Protein AF-A0A950HKS5-F1 (afdb_monomer_lite)

pLDDT: mean 87.09, std 14.65, range [46.09, 97.5]

Foldseek 3Di:
DDPVLLVVLVVLLVVLLVDFDALVSLVVSLVSLQWDWDDDDDFTWTDHPVDNPQDIATRGHPDPDTDDNVSSVVSSVSSVVSSVVVVVVNVVVVVPPPPPDDDPDDD

Radius of gyration: 18.3 Å; chains: 1; bounding box: 60×29×49 Å

Structure (mmCIF, N/CA/C/O backbone):
data_AF-A0A950HKS5-F1
#
_entry.id   AF-A0A950HKS5-F1
#
loop_
_atom_site.group_PDB
_atom_site.id
_atom_site.type_symbol
_atom_site.label_atom_id
_atom_site.label_alt_id
_atom_site.label_comp_id
_atom_site.label_asym_id
_atom_site.label_entity_id
_atom_site.label_seq_id
_atom_site.pdbx_PDB_ins_code
_atom_site.Cartn_x
_atom_site.Cartn_y
_atom_site.Cartn_z
_atom_site.occupancy
_atom_site.B_iso_or_equiv
_atom_site.auth_seq_id
_atom_site.auth_comp_id
_atom_site.auth_asym_id
_atom_site.auth_atom_id
_atom_site.pdbx_PDB_model_num
ATOM 1 N N . MET A 1 1 ? -11.063 -5.575 8.155 1.00 89.25 1 MET A N 1
ATOM 2 C CA . MET A 1 1 ? -9.933 -4.707 8.581 1.00 89.25 1 MET A CA 1
ATOM 3 C C . MET A 1 1 ? -10.166 -4.239 10.020 1.00 89.25 1 MET A C 1
ATOM 5 O O . MET A 1 1 ? -11.278 -4.397 10.490 1.00 89.25 1 MET A O 1
ATOM 9 N N . ASN A 1 2 ? -9.172 -3.698 10.737 1.00 92.31 2 ASN A N 1
ATOM 10 C CA . ASN A 1 2 ? -9.405 -2.934 11.978 1.00 92.31 2 ASN A CA 1
ATOM 11 C C . ASN A 1 2 ? -8.494 -1.694 12.024 1.00 92.31 2 ASN A C 1
ATOM 13 O O . ASN A 1 2 ? -7.490 -1.661 11.307 1.00 92.31 2 ASN A O 1
ATOM 17 N N . ARG A 1 3 ? -8.808 -0.701 12.871 1.00 91.25 3 ARG A N 1
ATOM 18 C CA . ARG A 1 3 ? -8.102 0.597 12.908 1.00 91.25 3 ARG A CA 1
ATOM 19 C C . ARG A 1 3 ? -6.590 0.451 13.106 1.00 91.25 3 ARG A C 1
ATOM 21 O O . ARG A 1 3 ? -5.804 0.954 12.313 1.00 91.25 3 ARG A O 1
ATOM 28 N N . LYS A 1 4 ? -6.169 -0.379 14.069 1.00 93.81 4 LYS A N 1
ATOM 29 C CA . LYS A 1 4 ? -4.743 -0.652 14.340 1.00 93.81 4 LYS A CA 1
ATOM 30 C C . LYS A 1 4 ? -4.000 -1.218 13.123 1.00 93.81 4 LYS A C 1
ATOM 32 O O . LYS A 1 4 ? -2.843 -0.869 12.882 1.00 93.81 4 LYS A O 1
ATOM 37 N N . LYS A 1 5 ? -4.632 -2.124 12.364 1.00 94.50 5 LYS A N 1
ATOM 38 C CA . LYS A 1 5 ? -4.057 -2.676 11.127 1.00 94.50 5 LYS A CA 1
ATOM 39 C C . LYS A 1 5 ? -3.991 -1.614 10.031 1.00 94.50 5 LYS A C 1
ATOM 41 O O . LYS A 1 5 ? -2.971 -1.555 9.346 1.00 94.50 5 LYS A O 1
ATOM 46 N N . LEU A 1 6 ? -5.018 -0.776 9.906 1.00 95.56 6 LEU A N 1
ATOM 47 C CA . LEU A 1 6 ? -5.060 0.315 8.935 1.00 95.56 6 LEU A CA 1
ATOM 48 C C . LEU A 1 6 ? -3.959 1.354 9.199 1.00 95.56 6 LEU A C 1
ATOM 50 O O . LEU A 1 6 ? -3.198 1.683 8.293 1.00 95.56 6 LEU A O 1
ATOM 54 N N . ASP A 1 7 ? -3.759 1.755 10.455 1.00 95.50 7 ASP A N 1
ATOM 55 C CA . ASP A 1 7 ? -2.683 2.674 10.855 1.00 95.50 7 ASP A CA 1
ATOM 56 C C . ASP A 1 7 ? -1.284 2.104 10.595 1.00 95.50 7 ASP A C 1
ATOM 58 O O . ASP A 1 7 ? -0.318 2.828 10.331 1.00 95.50 7 ASP A O 1
ATOM 62 N N . ARG A 1 8 ? -1.131 0.780 10.691 1.00 96.38 8 ARG A N 1
ATOM 63 C CA . ARG A 1 8 ? 0.114 0.114 10.298 1.00 96.38 8 ARG A CA 1
ATOM 64 C C . ARG A 1 8 ? 0.298 0.152 8.783 1.00 96.38 8 ARG A C 1
ATOM 66 O O . ARG A 1 8 ? 1.386 0.486 8.331 1.00 96.38 8 ARG A O 1
ATOM 73 N N . LEU A 1 9 ? -0.747 -0.146 8.013 1.00 96.75 9 LEU A N 1
ATOM 74 C CA . LEU A 1 9 ? -0.701 -0.111 6.549 1.00 96.75 9 LEU A CA 1
ATOM 75 C C . LEU A 1 9 ? -0.379 1.284 6.012 1.00 96.75 9 LEU A C 1
ATOM 77 O O . LEU A 1 9 ? 0.478 1.406 5.144 1.00 96.75 9 LEU A O 1
ATOM 81 N N . LYS A 1 10 ? -0.958 2.332 6.601 1.00 96.75 10 LYS A N 1
ATOM 82 C CA . LYS A 1 10 ? -0.608 3.731 6.320 1.00 96.75 10 LYS A CA 1
ATOM 83 C C . LYS A 1 10 ? 0.884 4.006 6.450 1.00 96.75 10 LYS A C 1
ATOM 85 O O . LYS A 1 10 ? 1.504 4.576 5.556 1.00 96.75 10 LYS A O 1
ATOM 90 N N . ARG A 1 11 ? 1.475 3.584 7.570 1.00 97.25 11 ARG A N 1
ATOM 91 C CA . ARG A 1 11 ? 2.912 3.757 7.821 1.00 97.25 11 ARG A CA 1
ATOM 92 C C . ARG A 1 11 ? 3.758 2.962 6.832 1.00 97.25 11 ARG A C 1
ATOM 94 O O . ARG A 1 11 ? 4.753 3.490 6.339 1.00 97.25 11 ARG A O 1
ATOM 101 N N . ASP A 1 12 ? 3.348 1.735 6.521 1.00 97.50 12 ASP A N 1
ATOM 102 C CA . ASP A 1 12 ? 4.039 0.884 5.552 1.00 97.50 12 ASP A CA 1
ATOM 103 C C . ASP A 1 12 ? 4.018 1.520 4.144 1.00 97.50 12 ASP A C 1
ATOM 105 O O . ASP A 1 12 ? 5.059 1.597 3.490 1.00 97.50 12 ASP A O 1
ATOM 109 N N . ILE A 1 13 ? 2.876 2.066 3.707 1.00 96.75 13 ILE A N 1
ATOM 110 C CA . ILE A 1 13 ? 2.729 2.788 2.431 1.00 96.75 13 ILE A CA 1
ATOM 111 C C . ILE A 1 13 ? 3.595 4.054 2.414 1.00 96.75 13 ILE A C 1
ATOM 113 O O . ILE A 1 13 ? 4.380 4.258 1.484 1.00 96.75 13 ILE A O 1
ATOM 117 N N . ALA A 1 14 ? 3.547 4.869 3.471 1.00 96.50 14 ALA A N 1
ATOM 118 C CA . ALA A 1 14 ? 4.375 6.071 3.584 1.00 96.50 14 ALA A CA 1
ATOM 119 C C . ALA A 1 14 ? 5.882 5.748 3.534 1.00 96.50 14 ALA A C 1
ATOM 121 O O . ALA A 1 14 ? 6.675 6.484 2.937 1.00 96.50 14 ALA A O 1
ATOM 122 N N . HIS A 1 15 ? 6.296 4.626 4.126 1.00 96.62 15 HIS A N 1
ATOM 123 C CA . HIS A 1 15 ? 7.664 4.129 4.019 1.00 96.62 15 HIS A CA 1
ATOM 124 C C . HIS A 1 15 ? 8.004 3.671 2.588 1.00 96.62 15 HIS A C 1
ATOM 126 O O . HIS A 1 15 ? 9.060 4.035 2.057 1.00 96.62 15 HIS A O 1
ATOM 132 N N . ALA A 1 16 ? 7.103 2.935 1.934 1.00 95.88 16 ALA A N 1
ATOM 133 C CA . ALA A 1 16 ? 7.259 2.469 0.556 1.00 95.88 16 ALA A CA 1
ATOM 134 C C . ALA A 1 16 ? 7.403 3.627 -0.452 1.00 95.88 16 ALA A C 1
ATOM 136 O O . ALA A 1 16 ? 8.167 3.524 -1.417 1.00 95.88 16 ALA A O 1
ATOM 137 N N . ARG A 1 17 ? 6.765 4.784 -0.208 1.00 95.31 17 ARG A N 1
ATOM 138 C CA . ARG A 1 17 ? 6.950 5.983 -1.055 1.00 95.31 17 ARG A CA 1
ATOM 139 C C . ARG A 1 17 ? 8.408 6.433 -1.112 1.00 95.31 17 ARG A C 1
ATOM 141 O O . ARG A 1 17 ? 8.893 6.816 -2.180 1.00 95.31 17 ARG A O 1
ATOM 148 N N . ARG A 1 18 ? 9.117 6.344 0.015 1.00 95.25 18 ARG A N 1
ATOM 149 C CA . ARG A 1 18 ? 10.487 6.856 0.191 1.00 95.25 18 ARG A CA 1
ATOM 150 C C . ARG A 1 18 ? 11.585 5.849 -0.151 1.00 95.25 18 ARG A C 1
ATOM 152 O O . ARG A 1 18 ? 12.755 6.206 -0.108 1.00 95.25 18 ARG A O 1
ATOM 159 N N . SER A 1 19 ? 11.231 4.615 -0.496 1.00 94.12 19 SER A N 1
ATOM 160 C CA . SER A 1 19 ? 12.188 3.538 -0.769 1.00 94.12 19 SER A CA 1
ATOM 161 C C . SER A 1 19 ? 11.954 2.902 -2.141 1.00 94.12 19 SER A C 1
ATOM 163 O O . SER A 1 19 ? 10.896 3.075 -2.754 1.00 94.12 19 SER A O 1
ATOM 165 N N . ALA A 1 20 ? 12.965 2.206 -2.667 1.00 93.31 20 ALA A N 1
ATOM 166 C CA . ALA A 1 20 ? 12.771 1.302 -3.797 1.00 93.31 20 ALA A CA 1
ATOM 167 C C . ALA A 1 20 ? 11.839 0.163 -3.361 1.00 93.31 20 ALA A C 1
ATOM 169 O O . ALA A 1 20 ? 11.873 -0.247 -2.201 1.00 93.31 20 ALA A O 1
ATOM 170 N N . GLN A 1 21 ? 10.969 -0.289 -4.259 1.00 95.19 21 GLN A N 1
ATOM 171 C CA . GLN A 1 21 ? 9.969 -1.309 -3.960 1.00 95.19 21 GLN A CA 1
ATOM 172 C C . GLN A 1 21 ? 9.939 -2.327 -5.084 1.00 95.19 21 GLN A C 1
ATOM 174 O O . GLN A 1 21 ? 9.956 -1.959 -6.265 1.00 95.19 21 GLN A O 1
ATOM 179 N N . LYS A 1 22 ? 9.836 -3.600 -4.713 1.00 94.56 22 LYS A N 1
ATOM 180 C CA . LYS A 1 22 ? 9.588 -4.677 -5.664 1.00 94.56 22 LYS A CA 1
ATOM 181 C C . LYS A 1 22 ? 8.090 -4.885 -5.820 1.00 94.56 22 LYS A C 1
ATOM 183 O O . LYS A 1 22 ? 7.302 -4.570 -4.929 1.00 94.56 22 LYS A O 1
ATOM 188 N N . ALA A 1 23 ? 7.700 -5.495 -6.936 1.00 93.81 23 ALA A N 1
ATOM 189 C CA . ALA A 1 23 ? 6.312 -5.888 -7.167 1.00 93.81 23 ALA A CA 1
ATOM 190 C C . ALA A 1 23 ? 5.759 -6.733 -6.006 1.00 93.81 23 ALA A C 1
ATOM 192 O O . ALA A 1 23 ? 4.662 -6.474 -5.525 1.00 93.81 23 ALA A O 1
ATOM 193 N N . ALA A 1 24 ? 6.552 -7.683 -5.495 1.00 94.12 24 ALA A N 1
ATOM 194 C CA . ALA A 1 24 ? 6.151 -8.559 -4.396 1.00 94.12 24 ALA A CA 1
ATOM 195 C C . ALA A 1 24 ? 5.782 -7.801 -3.107 1.00 94.12 24 ALA A C 1
ATOM 197 O O . ALA A 1 24 ? 4.842 -8.207 -2.424 1.00 94.12 24 ALA A O 1
ATOM 198 N N . ASP A 1 25 ? 6.477 -6.705 -2.791 1.00 94.38 25 ASP A N 1
ATOM 199 C CA . ASP A 1 25 ? 6.205 -5.907 -1.590 1.00 94.38 25 ASP A CA 1
ATOM 200 C C . ASP A 1 25 ? 4.862 -5.175 -1.724 1.00 94.38 25 ASP A C 1
ATOM 202 O O . ASP A 1 25 ? 4.023 -5.219 -0.821 1.00 94.38 25 ASP A O 1
ATOM 206 N N . LEU A 1 26 ? 4.606 -4.582 -2.895 1.00 95.50 26 LEU A N 1
ATOM 207 C CA . LEU A 1 26 ? 3.341 -3.896 -3.176 1.00 95.50 26 LEU A CA 1
ATOM 208 C C . LEU A 1 26 ? 2.163 -4.877 -3.274 1.00 95.50 26 LEU A C 1
ATOM 210 O O . LEU A 1 26 ? 1.071 -4.575 -2.799 1.00 95.50 26 LEU A O 1
ATOM 214 N N . GLU A 1 27 ? 2.379 -6.085 -3.802 1.00 95.50 27 GLU A N 1
ATOM 215 C CA . GLU A 1 27 ? 1.373 -7.153 -3.776 1.00 95.50 27 GLU A CA 1
ATOM 216 C C . GLU A 1 27 ? 1.007 -7.572 -2.347 1.00 95.50 27 GLU A C 1
ATOM 218 O O . GLU A 1 27 ? -0.152 -7.882 -2.073 1.00 95.50 27 GLU A O 1
ATOM 223 N N . GLN A 1 28 ? 1.975 -7.611 -1.426 1.00 96.12 28 GLN A N 1
ATOM 224 C CA . GLN A 1 28 ? 1.686 -7.910 -0.023 1.00 96.12 28 GLN A CA 1
ATOM 225 C C . GLN A 1 28 ? 0.854 -6.803 0.627 1.00 96.12 28 GLN A C 1
ATOM 227 O O . GLN A 1 28 ? -0.066 -7.114 1.386 1.00 96.12 28 GLN A O 1
ATOM 232 N N . LEU A 1 29 ? 1.135 -5.532 0.320 1.00 96.94 29 LEU A N 1
ATOM 233 C CA . LEU A 1 29 ? 0.310 -4.410 0.780 1.00 96.94 29 LEU A CA 1
ATOM 234 C C . LEU A 1 29 ? -1.120 -4.518 0.240 1.00 96.94 29 LEU A C 1
ATOM 236 O O . LEU A 1 29 ? -2.059 -4.475 1.032 1.00 96.94 29 LEU A O 1
ATOM 240 N N . ALA A 1 30 ? -1.281 -4.773 -1.062 1.00 96.56 30 ALA A N 1
ATOM 241 C CA . ALA A 1 30 ? -2.586 -4.971 -1.694 1.00 96.56 30 ALA A CA 1
ATOM 242 C C . ALA A 1 30 ? -3.387 -6.101 -1.020 1.00 96.56 30 ALA A C 1
ATOM 244 O O . ALA A 1 30 ? -4.537 -5.905 -0.630 1.00 96.56 30 ALA A O 1
ATOM 245 N N . ARG A 1 31 ? -2.764 -7.266 -0.786 1.00 96.62 31 ARG A N 1
ATOM 246 C CA . ARG A 1 31 ? -3.401 -8.390 -0.071 1.00 96.62 31 ARG A CA 1
ATOM 247 C C . ARG A 1 31 ? -3.845 -8.009 1.333 1.00 96.62 31 ARG A C 1
ATOM 249 O O . ARG A 1 31 ? -4.937 -8.372 1.759 1.00 96.62 31 ARG A O 1
ATOM 256 N N . ARG A 1 32 ? -2.994 -7.295 2.075 1.00 96.38 32 ARG A N 1
ATOM 257 C CA . ARG A 1 32 ? -3.301 -6.869 3.448 1.00 96.38 32 ARG A CA 1
ATOM 258 C C . ARG A 1 32 ? -4.428 -5.835 3.497 1.00 96.38 32 ARG A C 1
ATOM 260 O O . ARG A 1 32 ? -5.126 -5.793 4.505 1.00 96.38 32 ARG A O 1
ATOM 267 N N . LEU A 1 33 ? -4.610 -5.055 2.431 1.00 96.12 33 LEU A N 1
ATOM 268 C CA . LEU A 1 33 ? -5.745 -4.149 2.230 1.00 96.12 33 LEU A CA 1
ATOM 269 C C . LEU A 1 33 ? -7.034 -4.868 1.804 1.00 96.12 33 LEU A C 1
ATOM 271 O O . LEU A 1 33 ? -8.07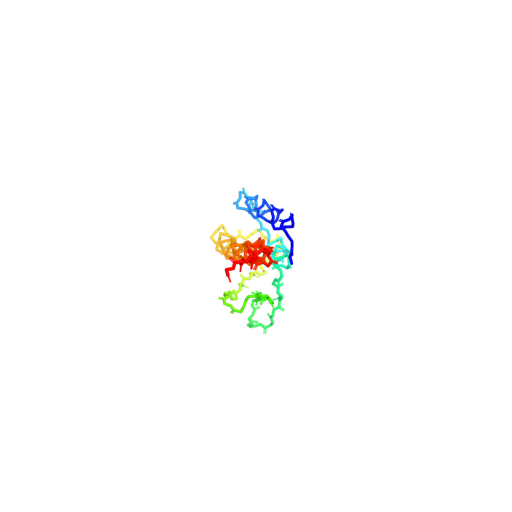9 -4.236 1.730 1.00 96.12 33 LEU A O 1
ATOM 275 N N . GLY A 1 34 ? -6.992 -6.187 1.597 1.00 95.25 34 GLY A N 1
ATOM 276 C CA . GLY A 1 34 ? -8.159 -6.979 1.208 1.00 95.25 34 GLY A CA 1
ATOM 277 C C . GLY A 1 34 ? -8.336 -7.120 -0.302 1.00 95.25 34 GLY A C 1
ATOM 278 O O . GLY A 1 34 ? -9.349 -7.659 -0.742 1.00 95.25 34 GLY A O 1
ATOM 279 N N . ARG A 1 35 ? -7.356 -6.695 -1.112 1.00 96.44 35 ARG A N 1
ATOM 280 C CA . ARG A 1 35 ? -7.385 -6.969 -2.550 1.00 96.44 35 ARG A CA 1
ATOM 281 C C . ARG A 1 35 ? -7.048 -8.428 -2.841 1.00 96.44 35 ARG A C 1
ATOM 283 O O . ARG A 1 35 ? -6.139 -9.010 -2.240 1.00 96.44 35 ARG A O 1
ATOM 290 N N . ARG A 1 36 ? -7.724 -9.005 -3.833 1.00 95.19 36 ARG A N 1
ATOM 291 C CA . ARG A 1 36 ? -7.471 -10.355 -4.346 1.00 95.19 36 ARG A CA 1
ATOM 292 C C . ARG A 1 36 ? -6.940 -10.307 -5.771 1.00 95.19 36 ARG A C 1
ATOM 294 O O . ARG A 1 36 ? -7.360 -9.485 -6.581 1.00 95.19 36 ARG A O 1
ATOM 301 N N . MET A 1 37 ? -6.006 -11.205 -6.071 1.00 93.88 37 MET A N 1
ATOM 302 C CA . MET A 1 37 ? -5.486 -11.344 -7.426 1.00 93.88 37 MET A CA 1
ATOM 303 C C . MET A 1 37 ? -6.554 -11.969 -8.321 1.00 93.88 37 MET A C 1
ATOM 305 O O . MET A 1 37 ? -7.106 -13.019 -7.991 1.00 93.88 37 MET A O 1
ATOM 309 N N . VAL A 1 38 ? -6.773 -11.366 -9.484 1.00 91.69 38 VAL A N 1
ATOM 310 C CA . VAL A 1 38 ? -7.657 -11.880 -10.526 1.00 91.69 38 VAL A CA 1
ATOM 311 C C . VAL A 1 38 ? -6.925 -12.053 -11.842 1.00 91.69 38 VAL A C 1
ATOM 313 O O . VAL A 1 38 ? -6.028 -11.292 -12.211 1.00 91.69 38 VAL A O 1
ATOM 316 N N . LYS A 1 39 ? -7.319 -13.093 -12.577 1.00 81.00 39 LYS A N 1
ATOM 317 C CA . LYS A 1 39 ? -6.736 -13.420 -13.875 1.00 81.00 39 LYS A CA 1
ATOM 318 C C . LYS A 1 39 ? -7.427 -12.602 -14.966 1.00 81.00 39 LYS A C 1
ATOM 320 O O . LYS A 1 39 ? -8.298 -13.104 -15.670 1.00 81.00 39 LYS A O 1
ATOM 325 N N . ARG A 1 40 ? -7.037 -11.333 -15.094 1.00 78.38 40 ARG A N 1
ATOM 326 C CA . ARG A 1 40 ? -7.552 -10.410 -16.113 1.00 78.38 40 ARG A CA 1
ATOM 327 C C . ARG A 1 40 ? -6.400 -9.862 -16.957 1.00 78.38 40 ARG A C 1
ATOM 329 O O . ARG A 1 40 ? -5.784 -8.867 -16.607 1.00 78.38 40 ARG A O 1
ATOM 336 N N . GLY A 1 41 ? -6.118 -10.513 -18.083 1.00 77.00 41 GLY A N 1
ATOM 337 C CA . GLY A 1 41 ? -5.054 -10.104 -19.006 1.00 77.00 41 GLY A CA 1
ATOM 338 C C . GLY A 1 41 ? -3.696 -10.757 -18.728 1.00 77.00 41 GLY A C 1
ATOM 339 O O . GLY A 1 41 ? -3.619 -11.835 -18.139 1.00 77.00 41 GLY A O 1
ATOM 340 N N . LYS A 1 42 ? -2.630 -10.128 -19.241 1.00 80.00 42 LYS A N 1
ATOM 341 C CA . LYS A 1 42 ? -1.254 -10.654 -19.200 1.00 80.00 42 LYS A CA 1
ATOM 342 C C . LYS A 1 42 ? -0.532 -10.345 -17.885 1.00 80.00 42 LYS A C 1
ATOM 344 O O . LYS A 1 42 ? 0.282 -11.149 -17.444 1.00 80.00 42 LYS A O 1
ATOM 349 N N . GLU A 1 43 ? -0.844 -9.206 -17.273 1.00 81.69 43 GLU A N 1
ATOM 350 C CA . GLU A 1 43 ? -0.268 -8.781 -15.995 1.00 81.69 43 GLU A CA 1
ATOM 351 C C . GLU A 1 43 ? -1.177 -9.177 -14.821 1.00 81.69 43 GLU A C 1
ATOM 353 O O . GLU A 1 43 ? -2.395 -9.283 -14.997 1.00 81.69 43 GLU A O 1
ATOM 358 N N . PRO A 1 44 ? -0.622 -9.391 -13.614 1.00 89.06 44 PRO A N 1
ATOM 359 C CA . PRO A 1 44 ? -1.427 -9.605 -12.421 1.00 89.06 44 PRO A CA 1
ATOM 360 C C . PRO A 1 44 ? -2.277 -8.378 -12.084 1.00 89.06 44 PRO A C 1
ATOM 362 O O . PRO A 1 44 ? -1.764 -7.273 -11.890 1.00 89.06 44 PRO A O 1
ATOM 365 N N . MET A 1 45 ? -3.580 -8.607 -11.963 1.00 94.19 45 MET A N 1
ATOM 366 C CA . MET A 1 45 ? -4.567 -7.595 -11.605 1.00 94.19 45 MET A CA 1
ATOM 367 C C . MET A 1 45 ? -5.112 -7.877 -10.206 1.00 94.19 45 MET A C 1
ATOM 369 O O . MET A 1 45 ? -5.238 -9.036 -9.812 1.00 94.19 45 MET A O 1
ATOM 373 N N . TRP A 1 46 ? -5.432 -6.823 -9.464 1.00 95.50 46 TRP A N 1
ATOM 374 C CA . TRP A 1 46 ? -5.843 -6.879 -8.065 1.00 95.50 46 TRP A CA 1
ATOM 375 C C . TRP A 1 46 ? -7.127 -6.084 -7.863 1.00 95.50 46 TRP A C 1
ATOM 377 O O . TRP A 1 46 ? -7.127 -4.858 -7.966 1.00 95.50 46 TRP A O 1
ATOM 387 N N . GLU A 1 47 ? -8.217 -6.768 -7.552 1.00 95.12 47 GLU A N 1
ATOM 388 C CA . GLU A 1 47 ? -9.501 -6.131 -7.247 1.00 95.12 47 GLU A CA 1
ATOM 389 C C . GLU A 1 47 ? -9.729 -6.093 -5.740 1.00 95.12 47 GLU A C 1
ATOM 391 O O . GLU A 1 47 ? -9.306 -7.008 -5.027 1.00 95.12 47 GLU A O 1
ATOM 396 N N . SER A 1 48 ? -10.367 -5.031 -5.253 1.00 94.94 48 SER A N 1
ATOM 397 C CA . SER A 1 48 ? -10.829 -4.990 -3.869 1.00 94.94 48 SER A CA 1
ATOM 398 C C . SER A 1 48 ? -11.970 -5.990 -3.705 1.00 94.94 48 SER A C 1
ATOM 400 O O . SER A 1 48 ? -12.882 -6.024 -4.521 1.00 94.94 48 SER A O 1
ATOM 402 N N . ALA A 1 49 ? -11.902 -6.836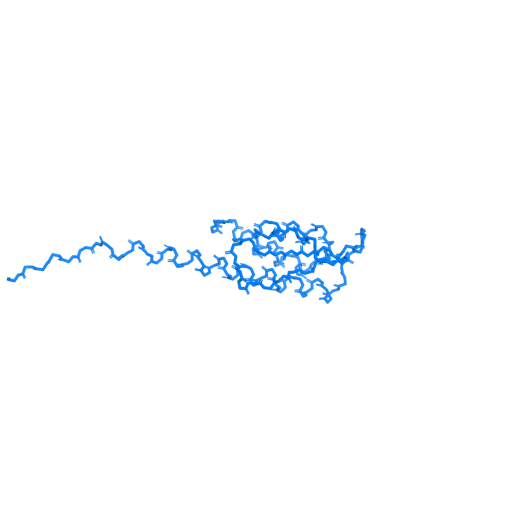 -2.676 1.00 92.31 49 ALA A N 1
ATOM 403 C CA . ALA A 1 49 ? -13.008 -7.735 -2.346 1.00 92.31 49 ALA A CA 1
ATOM 404 C C . ALA A 1 49 ? -14.102 -7.042 -1.515 1.00 92.31 49 ALA A C 1
ATOM 406 O O . ALA A 1 49 ? -15.172 -7.608 -1.330 1.00 92.31 49 ALA A O 1
ATOM 407 N N . GLU A 1 50 ? -13.800 -5.861 -0.974 1.00 92.12 50 GLU A N 1
ATOM 408 C CA . GLU A 1 50 ? -14.602 -5.183 0.048 1.00 92.12 50 GLU A CA 1
ATOM 409 C C . GLU A 1 50 ? -15.221 -3.870 -0.448 1.00 92.12 50 GLU A C 1
ATOM 411 O O . GLU A 1 50 ? -16.110 -3.349 0.217 1.00 92.12 50 GLU A O 1
ATOM 416 N N . PHE A 1 51 ? -14.734 -3.342 -1.576 1.00 93.44 51 PHE A N 1
ATOM 417 C CA . PHE A 1 51 ? -15.135 -2.060 -2.162 1.00 93.44 51 PHE A CA 1
ATOM 418 C C . PHE A 1 51 ? -15.242 -2.219 -3.681 1.00 93.44 51 PHE A C 1
ATOM 420 O O . PHE A 1 51 ? -14.219 -2.290 -4.368 1.00 93.44 51 PHE A O 1
ATOM 427 N N . ASP A 1 52 ? -16.464 -2.305 -4.197 1.00 90.00 52 ASP A N 1
ATOM 428 C CA . ASP A 1 52 ? -16.736 -2.507 -5.626 1.00 90.00 52 ASP A CA 1
ATOM 429 C C . ASP A 1 52 ? -16.479 -1.235 -6.457 1.00 90.00 52 ASP A C 1
ATOM 431 O O . ASP A 1 52 ? -16.277 -1.297 -7.671 1.00 90.00 52 ASP A O 1
ATOM 435 N N . GLU A 1 53 ? -16.461 -0.073 -5.805 1.00 90.50 53 GLU A N 1
ATOM 436 C CA . GLU A 1 53 ? -16.191 1.239 -6.390 1.00 90.50 53 GLU A CA 1
ATOM 437 C C . GLU A 1 53 ? -14.702 1.485 -6.678 1.00 90.50 53 GLU A C 1
ATOM 439 O O . GLU A 1 53 ? -14.359 2.361 -7.477 1.00 90.50 53 GLU A O 1
ATOM 444 N N . LEU A 1 54 ? -13.801 0.715 -6.056 1.00 92.94 54 LEU A N 1
ATOM 445 C CA . LEU A 1 54 ? -12.365 0.882 -6.251 1.00 92.94 54 LEU A CA 1
ATOM 446 C C . LEU A 1 54 ? -11.904 0.245 -7.562 1.00 92.94 54 LEU A C 1
ATOM 448 O O . LEU A 1 54 ? -12.161 -0.922 -7.862 1.00 92.94 54 LEU A O 1
ATOM 452 N N . TYR A 1 55 ? -11.114 1.001 -8.324 1.00 91.75 55 TYR A N 1
ATOM 453 C CA . TYR A 1 55 ? -10.543 0.509 -9.571 1.00 91.75 55 TYR A CA 1
ATOM 454 C C . TYR A 1 55 ? -9.624 -0.697 -9.356 1.00 91.75 55 TYR A C 1
ATOM 456 O O . TYR A 1 55 ? -8.913 -0.831 -8.352 1.00 91.75 55 TYR A O 1
ATOM 464 N N . VAL A 1 56 ? -9.584 -1.561 -10.371 1.00 92.88 56 VAL A N 1
ATOM 465 C CA . VAL A 1 56 ? -8.646 -2.682 -10.417 1.00 92.88 56 VAL A CA 1
ATOM 466 C C . VAL A 1 56 ? -7.213 -2.152 -10.489 1.00 92.88 56 VAL A C 1
ATOM 468 O O . VAL A 1 56 ? -6.886 -1.318 -11.332 1.00 92.88 56 VAL A O 1
ATOM 471 N N . LEU A 1 57 ? -6.353 -2.679 -9.623 1.00 93.62 57 LEU A N 1
ATOM 472 C CA . LEU A 1 57 ? -4.952 -2.302 -9.497 1.00 93.62 57 LEU A CA 1
ATOM 473 C C . LEU A 1 57 ? -4.070 -3.268 -10.296 1.00 93.62 57 LEU A C 1
ATOM 475 O O . LEU A 1 57 ? -4.075 -4.476 -10.057 1.00 93.62 57 LEU A O 1
ATOM 479 N N . ALA A 1 58 ? -3.282 -2.738 -11.226 1.00 93.88 58 ALA A N 1
ATOM 480 C CA . ALA A 1 58 ? -2.282 -3.509 -11.957 1.00 93.88 58 ALA A CA 1
ATOM 481 C C . ALA A 1 58 ? -0.933 -3.446 -11.228 1.00 93.88 58 ALA A C 1
ATOM 483 O O . ALA A 1 58 ? -0.390 -2.359 -11.029 1.00 93.88 58 ALA A O 1
ATOM 484 N N . ILE A 1 59 ? -0.360 -4.600 -10.868 1.00 92.56 59 ILE A N 1
ATOM 485 C CA . ILE A 1 59 ? 0.991 -4.666 -10.286 1.00 92.56 59 ILE A CA 1
ATOM 486 C C . ILE A 1 59 ? 1.868 -5.509 -11.215 1.00 92.56 59 ILE A C 1
ATOM 488 O O . ILE A 1 59 ? 1.795 -6.741 -11.172 1.00 92.56 59 ILE A O 1
ATOM 492 N N . PRO A 1 60 ? 2.687 -4.873 -12.074 1.00 91.12 60 PRO A N 1
ATOM 493 C CA . PRO A 1 60 ? 3.444 -5.595 -13.078 1.00 91.12 60 PRO A CA 1
ATOM 494 C C . PRO A 1 60 ? 4.592 -6.382 -12.447 1.00 91.12 60 PRO A C 1
ATOM 496 O O . PRO A 1 60 ? 5.349 -5.872 -11.615 1.00 91.12 60 PRO A O 1
ATOM 499 N N . ARG A 1 61 ? 4.765 -7.632 -12.883 1.00 87.12 61 ARG A N 1
ATOM 500 C CA . ARG A 1 61 ? 5.842 -8.511 -12.396 1.00 87.12 61 ARG A CA 1
ATOM 501 C C . ARG A 1 61 ? 7.057 -8.433 -13.309 1.00 87.12 61 ARG A C 1
ATOM 503 O O . ARG A 1 61 ? 7.341 -9.346 -14.081 1.00 87.12 61 ARG A O 1
ATOM 510 N N . HIS A 1 62 ? 7.840 -7.369 -13.175 1.00 74.31 62 HIS A N 1
ATOM 511 C CA . HIS A 1 62 ? 9.123 -7.235 -13.875 1.00 74.31 62 HIS A CA 1
ATOM 512 C C . HIS A 1 62 ? 10.269 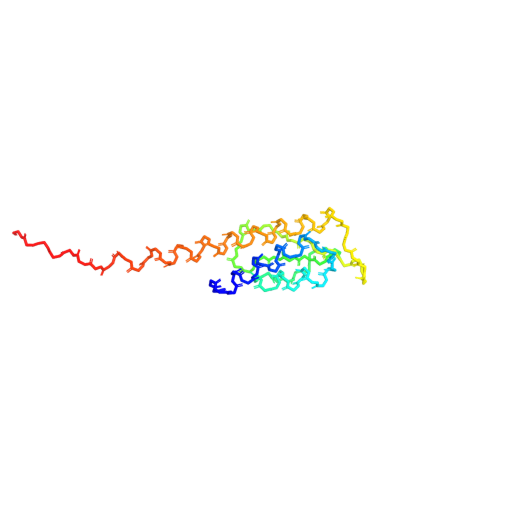-7.980 -13.152 1.00 74.31 62 HIS A C 1
ATOM 514 O O . HIS A 1 62 ? 11.319 -7.413 -12.850 1.00 74.31 62 HIS A O 1
ATOM 520 N N . GLY A 1 63 ? 10.075 -9.271 -12.862 1.00 72.81 63 GLY A N 1
ATOM 521 C CA . GLY A 1 63 ? 11.082 -10.119 -12.211 1.00 72.81 63 GLY A CA 1
ATOM 522 C C . GLY A 1 63 ? 11.510 -9.623 -10.820 1.00 72.81 63 GLY A C 1
ATOM 523 O O . GLY A 1 63 ? 10.702 -9.094 -10.065 1.00 72.81 63 GLY A O 1
ATOM 524 N N . ASN A 1 64 ? 12.789 -9.807 -10.466 1.00 78.00 64 ASN A N 1
ATOM 525 C CA . ASN A 1 64 ? 13.350 -9.426 -9.155 1.00 78.00 64 ASN A CA 1
ATOM 526 C C . ASN A 1 64 ? 13.898 -7.981 -9.116 1.00 78.00 64 ASN A C 1
ATOM 528 O O . ASN A 1 64 ? 14.728 -7.659 -8.264 1.00 78.00 64 ASN A O 1
ATOM 532 N N . ARG A 1 65 ? 13.499 -7.137 -10.076 1.00 87.00 65 ARG A N 1
ATOM 533 C CA . ARG A 1 65 ? 13.933 -5.738 -10.175 1.00 87.00 65 ARG A CA 1
ATOM 534 C C . ARG A 1 65 ? 12.985 -4.820 -9.413 1.00 87.00 65 ARG A C 1
ATOM 536 O O . ARG A 1 65 ? 11.808 -5.132 -9.234 1.00 87.00 65 ARG A O 1
ATOM 543 N N . ASP A 1 66 ? 13.515 -3.675 -9.012 1.00 92.38 66 ASP A N 1
ATOM 544 C CA . ASP A 1 66 ? 12.708 -2.603 -8.447 1.00 92.38 66 ASP A CA 1
ATOM 545 C C . ASP A 1 66 ? 11.789 -2.003 -9.515 1.00 92.38 66 ASP A C 1
ATOM 547 O O . ASP A 1 66 ? 12.126 -1.939 -10.703 1.00 92.38 66 ASP A O 1
ATOM 551 N N . LEU A 1 67 ? 10.611 -1.559 -9.084 1.00 92.25 67 LEU A N 1
ATOM 552 C CA . LEU A 1 67 ? 9.659 -0.884 -9.953 1.00 92.25 67 LEU A CA 1
ATOM 553 C C . LEU A 1 67 ? 10.166 0.506 -10.339 1.00 92.25 67 LEU A C 1
ATOM 555 O O . LEU A 1 67 ? 10.762 1.223 -9.530 1.00 92.25 67 LEU A O 1
ATOM 559 N N . ALA A 1 68 ? 9.858 0.918 -11.570 1.00 93.12 68 ALA A N 1
ATOM 560 C CA . ALA A 1 68 ? 10.135 2.275 -12.014 1.00 93.12 68 ALA A CA 1
ATOM 561 C C . ALA A 1 68 ? 9.444 3.288 -11.076 1.00 93.12 68 ALA A C 1
ATOM 563 O O . ALA A 1 68 ? 8.306 3.044 -10.658 1.00 93.12 68 ALA A O 1
ATOM 564 N N . PRO A 1 69 ? 10.072 4.439 -10.766 1.00 94.00 69 PRO A N 1
ATOM 565 C CA . PRO A 1 69 ? 9.523 5.399 -9.808 1.00 94.00 69 PRO A CA 1
ATOM 566 C C . PRO A 1 69 ? 8.085 5.837 -10.115 1.00 94.00 69 PRO A C 1
ATOM 568 O O . PRO A 1 69 ? 7.276 5.943 -9.196 1.00 94.00 69 PRO A O 1
ATOM 571 N N . GLY A 1 70 ? 7.749 6.030 -11.398 1.00 95.00 70 GLY A N 1
ATOM 572 C CA . GLY A 1 70 ? 6.395 6.382 -11.839 1.00 95.00 70 GLY A CA 1
ATOM 573 C C . GLY A 1 70 ? 5.376 5.267 -11.593 1.00 95.00 70 GLY A C 1
ATOM 574 O O . GLY A 1 70 ? 4.328 5.515 -11.004 1.00 95.00 70 GLY A O 1
ATOM 575 N N . THR A 1 71 ? 5.711 4.026 -11.959 1.00 94.31 71 THR A N 1
ATOM 576 C CA . THR A 1 71 ? 4.866 2.846 -11.709 1.00 94.31 71 THR A CA 1
ATOM 577 C C . THR A 1 71 ? 4.646 2.631 -10.217 1.00 94.31 71 THR A C 1
ATOM 579 O O . THR A 1 71 ? 3.514 2.462 -9.778 1.00 94.31 71 THR A O 1
ATOM 582 N N . LYS A 1 72 ? 5.721 2.708 -9.422 1.00 95.06 72 LYS A N 1
ATOM 583 C CA . LYS A 1 72 ? 5.653 2.620 -7.962 1.00 95.06 72 LYS A CA 1
ATOM 584 C C . LYS A 1 72 ? 4.713 3.681 -7.391 1.00 95.06 72 LYS A C 1
ATOM 586 O O . LYS A 1 72 ? 3.869 3.356 -6.567 1.00 95.06 72 LYS A O 1
ATOM 591 N N . LYS A 1 73 ? 4.863 4.939 -7.825 1.00 96.81 73 LYS A N 1
ATOM 592 C CA . LYS A 1 73 ? 4.024 6.050 -7.367 1.00 96.81 73 LYS A CA 1
ATOM 593 C C . LYS A 1 73 ? 2.549 5.785 -7.674 1.00 96.81 73 LYS A C 1
ATOM 595 O O . LYS A 1 73 ? 1.752 5.827 -6.753 1.00 96.81 73 LYS A O 1
ATOM 600 N N . SER A 1 74 ? 2.225 5.431 -8.917 1.00 96.31 74 SER A N 1
ATOM 601 C CA . SER A 1 74 ? 0.842 5.170 -9.334 1.00 96.31 74 SER A CA 1
ATOM 602 C C . SER A 1 74 ? 0.188 4.031 -8.550 1.00 96.31 74 SER A C 1
ATOM 604 O O . SER A 1 74 ? -0.986 4.125 -8.214 1.00 96.31 74 SER A O 1
ATOM 606 N N . ILE A 1 75 ? 0.935 2.961 -8.255 1.00 96.25 75 ILE A N 1
ATOM 607 C CA . ILE A 1 75 ? 0.430 1.841 -7.448 1.00 96.25 75 ILE A CA 1
ATOM 608 C C . ILE A 1 75 ? 0.180 2.291 -6.007 1.00 96.25 75 ILE A C 1
ATOM 610 O O . ILE A 1 75 ? -0.850 1.958 -5.434 1.00 96.25 75 ILE A O 1
ATOM 614 N N . LEU A 1 76 ? 1.118 3.036 -5.416 1.00 97.12 76 LEU A N 1
ATOM 615 C CA . LEU A 1 76 ? 0.976 3.522 -4.044 1.00 97.12 76 LEU A CA 1
ATOM 616 C C . LEU A 1 76 ? -0.173 4.524 -3.905 1.00 97.12 76 LEU A C 1
ATOM 618 O O . LEU A 1 76 ? -0.881 4.432 -2.915 1.00 97.12 76 LEU A O 1
ATOM 622 N N . ASP A 1 77 ? -0.384 5.406 -4.886 1.00 97.31 77 ASP A N 1
ATOM 623 C CA . ASP A 1 77 ? -1.520 6.339 -4.898 1.00 97.31 77 ASP A CA 1
ATOM 624 C C . ASP A 1 77 ? -2.852 5.556 -4.842 1.00 97.31 77 ASP A C 1
ATOM 626 O O . ASP A 1 77 ? -3.687 5.821 -3.987 1.00 97.31 77 ASP A O 1
ATOM 630 N N . GLN A 1 78 ? -3.007 4.492 -5.642 1.00 96.38 78 GLN A N 1
ATOM 631 C CA . GLN A 1 78 ? -4.208 3.645 -5.576 1.00 96.38 78 GLN A CA 1
ATOM 632 C C . GLN A 1 78 ? -4.349 2.889 -4.246 1.00 96.38 78 GLN A C 1
ATOM 634 O O . GLN A 1 78 ? -5.456 2.754 -3.741 1.00 96.38 78 GLN A O 1
ATOM 639 N N . LEU A 1 79 ? -3.249 2.405 -3.658 1.00 96.75 79 LEU A N 1
ATOM 640 C CA . LEU A 1 79 ? -3.292 1.760 -2.338 1.00 96.75 79 LEU A CA 1
ATOM 641 C C . LEU A 1 79 ? -3.618 2.751 -1.206 1.00 96.75 79 LEU A C 1
ATOM 643 O O . LEU A 1 79 ? -4.090 2.333 -0.150 1.00 96.75 79 LEU A O 1
ATOM 647 N N . GLU A 1 80 ? -3.346 4.043 -1.390 1.00 96.81 80 GLU A N 1
ATOM 648 C CA . GLU A 1 80 ? -3.804 5.095 -0.479 1.00 96.81 80 GLU A CA 1
ATOM 649 C C . GLU A 1 80 ? -5.313 5.315 -0.609 1.00 96.81 80 GLU A C 1
ATOM 651 O O . GLU A 1 80 ? -5.972 5.461 0.419 1.00 96.81 80 GLU A O 1
ATOM 656 N N . ASP A 1 81 ? -5.876 5.226 -1.816 1.00 95.88 81 ASP A N 1
ATOM 657 C CA . ASP A 1 81 ? -7.331 5.253 -2.011 1.00 95.88 81 ASP A CA 1
ATOM 658 C C . ASP A 1 81 ? -8.017 4.084 -1.279 1.00 95.88 81 ASP A C 1
ATOM 660 O O . ASP A 1 81 ? -9.029 4.285 -0.608 1.00 95.88 81 ASP A O 1
ATOM 664 N N . ASP A 1 82 ? -7.434 2.873 -1.307 1.00 95.94 82 ASP A N 1
ATOM 665 C CA . ASP A 1 82 ? -7.924 1.746 -0.493 1.00 95.94 82 ASP A CA 1
ATOM 666 C C . ASP A 1 82 ? -7.930 2.079 1.003 1.00 95.94 82 ASP A C 1
ATOM 668 O O . ASP A 1 82 ? -8.852 1.712 1.732 1.00 95.94 82 ASP A O 1
ATOM 672 N N . VAL A 1 83 ? -6.875 2.740 1.487 1.00 96.06 83 VAL A N 1
ATOM 673 C CA . VAL A 1 83 ? -6.788 3.148 2.890 1.00 96.06 83 VAL A CA 1
ATOM 674 C C . VAL A 1 83 ? -7.887 4.145 3.223 1.00 96.06 83 VAL A C 1
ATOM 676 O O . VAL A 1 83 ? -8.518 3.980 4.262 1.00 96.06 83 VAL A O 1
ATOM 679 N N . LEU A 1 84 ? -8.120 5.145 2.371 1.00 95.12 84 LEU A N 1
ATOM 680 C CA . LEU A 1 84 ? -9.162 6.149 2.577 1.00 95.12 84 LEU A CA 1
ATOM 681 C C . LEU A 1 84 ? -10.553 5.506 2.636 1.00 95.12 84 LEU A C 1
ATOM 683 O O . LEU A 1 84 ? -11.297 5.781 3.573 1.00 95.12 84 LEU A O 1
ATOM 687 N N . ALA A 1 85 ? -10.861 4.574 1.729 1.00 95.06 85 ALA A N 1
ATOM 688 C CA . ALA A 1 85 ? -12.119 3.821 1.757 1.00 95.06 85 ALA A CA 1
ATOM 689 C C . ALA A 1 85 ? -12.286 3.023 3.065 1.00 95.06 85 ALA A C 1
ATOM 691 O O . ALA A 1 85 ? -13.352 2.995 3.682 1.00 95.06 85 ALA A O 1
ATOM 692 N N . TRP A 1 86 ? -11.202 2.410 3.552 1.00 95.19 86 TRP A N 1
ATOM 693 C CA . TRP A 1 86 ? -11.199 1.753 4.858 1.00 95.19 86 TRP A CA 1
ATOM 694 C C . TRP A 1 86 ? -11.370 2.718 6.030 1.00 95.19 86 TRP A C 1
ATOM 696 O O . TRP A 1 86 ? -11.943 2.327 7.045 1.00 95.19 86 TRP A O 1
ATOM 706 N N . GLU A 1 87 ? -10.840 3.936 5.938 1.00 94.19 87 GLU A N 1
ATOM 707 C CA . GLU A 1 87 ? -11.017 4.942 6.980 1.00 94.19 87 GLU A CA 1
ATOM 708 C C . GLU A 1 87 ? -12.449 5.420 7.078 1.00 94.19 87 GLU A C 1
ATO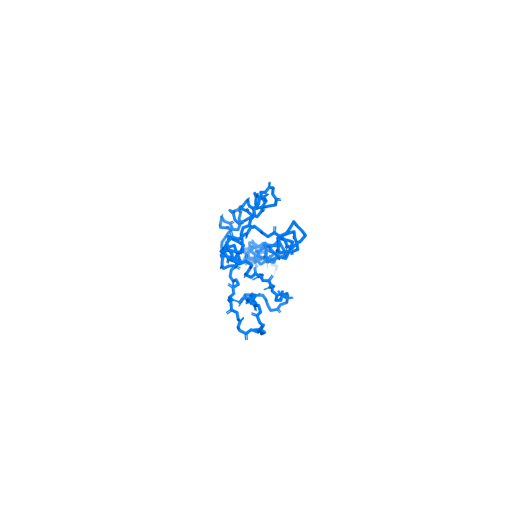M 710 O O . GLU A 1 87 ? -12.949 5.497 8.195 1.00 94.19 87 GLU A O 1
ATOM 715 N N . GLU A 1 88 ? -13.077 5.705 5.940 1.00 92.94 88 GLU A N 1
ATOM 716 C CA . GLU A 1 88 ? -14.479 6.105 5.859 1.00 92.94 88 GLU A CA 1
ATOM 717 C C . GLU A 1 88 ? -15.369 5.007 6.443 1.00 92.94 88 GLU A C 1
ATOM 719 O O . GLU A 1 88 ? -16.069 5.234 7.427 1.00 92.94 88 GLU A O 1
ATOM 724 N N . ARG A 1 89 ? -15.210 3.764 5.968 1.00 92.00 89 ARG A N 1
ATOM 725 C CA . ARG A 1 89 ? -15.999 2.625 6.458 1.00 92.00 89 ARG A CA 1
ATOM 726 C C . ARG A 1 89 ? -15.847 2.371 7.958 1.00 92.00 89 ARG A C 1
ATOM 728 O O . ARG A 1 89 ? -16.799 1.951 8.600 1.00 92.00 89 ARG A O 1
ATOM 735 N N . LEU A 1 90 ? -14.645 2.550 8.513 1.00 90.44 90 LEU A N 1
ATOM 736 C CA . LEU A 1 90 ? -14.413 2.362 9.950 1.00 90.44 90 LEU A CA 1
ATOM 737 C C . LEU A 1 90 ? -14.854 3.575 10.781 1.00 90.44 90 LEU A C 1
ATOM 739 O O . LEU A 1 90 ? -15.245 3.386 11.925 1.00 90.44 90 LEU A O 1
ATOM 743 N N . GLY A 1 91 ? -14.780 4.790 10.231 1.00 85.50 91 GLY A N 1
ATOM 744 C CA . GLY A 1 91 ? -15.240 6.011 10.894 1.00 85.50 91 GLY A CA 1
ATOM 745 C C . GLY A 1 91 ? -16.765 6.093 10.983 1.00 85.50 91 GLY A C 1
ATOM 746 O O . GLY A 1 91 ? -17.291 6.517 12.008 1.00 85.50 91 GLY A O 1
ATOM 747 N N . ASP A 1 92 ? -17.473 5.611 9.960 1.00 66.25 92 ASP A N 1
ATOM 748 C CA . ASP A 1 92 ? -18.938 5.507 9.963 1.00 66.25 92 ASP A CA 1
ATOM 749 C C . ASP A 1 92 ? -19.466 4.479 10.977 1.00 66.25 92 ASP A C 1
ATOM 751 O O . ASP A 1 92 ? -20.593 4.602 11.462 1.00 66.25 92 ASP A O 1
ATOM 755 N N . ASP A 1 93 ? -18.663 3.462 11.301 1.00 58.91 93 ASP A N 1
ATOM 756 C CA . ASP A 1 93 ? -19.007 2.435 12.290 1.00 58.91 93 ASP A CA 1
ATOM 757 C C . ASP A 1 93 ? -18.923 2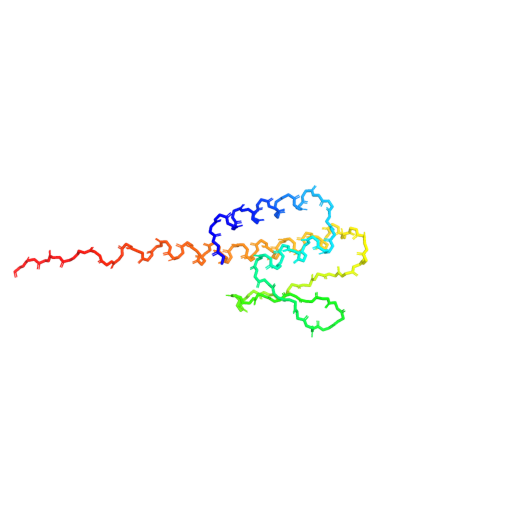.995 13.726 1.00 58.91 93 ASP A C 1
ATOM 759 O O . ASP A 1 93 ? -19.781 2.693 14.551 1.00 58.91 93 ASP A O 1
ATOM 763 N N . GLU A 1 94 ? -17.960 3.886 14.009 1.00 55.62 94 GLU A N 1
ATOM 764 C CA . GLU A 1 94 ? -17.813 4.556 15.317 1.00 55.62 94 GLU A CA 1
ATOM 765 C C . GLU A 1 94 ? -18.892 5.634 15.565 1.00 55.62 94 GLU A C 1
ATOM 767 O O . GLU A 1 94 ? -19.161 5.984 16.710 1.00 55.62 94 GLU A O 1
ATOM 772 N N . GLY A 1 95 ? -19.558 6.137 14.518 1.00 50.62 95 GLY A N 1
ATOM 773 C CA . GLY A 1 95 ? -20.637 7.132 14.624 1.00 50.62 95 GLY A CA 1
ATOM 774 C C . GLY A 1 95 ? -22.045 6.562 14.847 1.00 50.62 95 GLY A C 1
ATOM 775 O O . GLY A 1 95 ? -23.001 7.332 14.951 1.00 50.62 95 GLY A O 1
ATOM 776 N N . LYS A 1 96 ? -22.211 5.232 14.886 1.00 50.56 96 LYS A N 1
ATOM 777 C CA . LYS A 1 96 ? -23.529 4.572 15.002 1.00 50.56 96 LYS A CA 1
ATOM 778 C C . LYS A 1 96 ? -23.870 4.042 16.396 1.00 50.56 96 LYS A C 1
ATOM 780 O O . LYS A 1 96 ? -24.990 3.571 16.585 1.00 50.56 96 LYS A O 1
ATOM 785 N N . GLU A 1 97 ? -22.975 4.153 17.375 1.00 48.34 97 GLU A N 1
ATOM 786 C CA . GLU A 1 97 ? -23.229 3.673 18.745 1.00 48.34 97 GLU A CA 1
ATOM 787 C C . GLU A 1 97 ? -23.927 4.716 19.653 1.00 48.34 97 GLU A C 1
ATOM 789 O O . GLU A 1 97 ? -24.476 4.345 20.688 1.00 48.34 97 GLU A O 1
ATOM 794 N N . ASP A 1 98 ? -24.041 5.985 19.232 1.00 49.47 98 ASP A N 1
ATOM 795 C CA . ASP A 1 98 ? -24.604 7.088 20.041 1.00 49.47 98 ASP A CA 1
ATOM 796 C C . ASP A 1 98 ? -26.054 7.505 19.677 1.00 49.47 98 ASP A C 1
ATOM 798 O O . ASP A 1 98 ? -26.489 8.609 20.003 1.00 49.47 98 ASP A O 1
ATOM 802 N N . ALA A 1 99 ? -26.841 6.655 18.998 1.00 53.25 99 ALA A N 1
ATOM 803 C CA . ALA A 1 99 ? -28.208 7.006 18.554 1.00 53.25 99 ALA A CA 1
ATOM 804 C C . ALA A 1 99 ? -29.348 6.137 19.130 1.00 53.25 99 ALA A C 1
ATOM 806 O O . ALA A 1 99 ? -30.472 6.185 18.629 1.00 53.25 99 ALA A O 1
ATOM 807 N N . SER A 1 100 ? -29.105 5.355 20.188 1.00 52.66 100 SER A N 1
ATOM 808 C CA . SER A 1 100 ? -30.142 4.519 20.828 1.00 52.66 100 SER A CA 1
ATOM 809 C C . SER A 1 100 ? -30.217 4.646 22.355 1.00 52.66 100 SER A C 1
ATOM 811 O O . SER A 1 100 ? -30.568 3.687 23.042 1.00 52.66 100 SER A O 1
ATOM 813 N N . GLY A 1 101 ? -29.921 5.832 22.893 1.00 54.41 101 GLY A N 1
ATOM 814 C CA . GLY A 1 101 ? -30.091 6.160 24.309 1.00 54.41 101 GLY A CA 1
ATOM 815 C C . GLY A 1 101 ? -30.861 7.466 24.508 1.00 54.41 101 GLY A C 1
ATOM 816 O O . GLY A 1 101 ? -30.360 8.528 24.177 1.00 54.41 101 GLY A O 1
ATOM 817 N N . GLU A 1 102 ? -32.048 7.349 25.103 1.00 52.25 102 GLU A N 1
ATOM 818 C CA . GLU A 1 102 ? -32.827 8.401 25.781 1.00 52.25 102 GLU A CA 1
ATOM 819 C C . GLU A 1 102 ? -33.717 9.350 24.955 1.00 52.25 102 GLU A C 1
ATOM 821 O O . GLU A 1 102 ? -33.310 10.348 24.372 1.00 52.25 102 GLU A O 1
ATOM 826 N N . GLY A 1 103 ? -35.020 9.075 25.063 1.00 46.09 103 GLY A N 1
ATOM 827 C CA . GLY A 1 103 ? -36.117 10.005 24.817 1.00 46.09 103 GLY A CA 1
ATOM 828 C C . GLY A 1 103 ? -37.273 9.722 25.778 1.00 46.09 103 GLY A C 1
ATOM 829 O O . GLY A 1 103 ? -38.380 9.415 25.345 1.00 46.09 103 GLY A O 1
ATOM 830 N N . HIS A 1 104 ? -37.008 9.755 27.089 1.00 53.62 104 HIS A N 1
ATOM 831 C CA . HIS A 1 104 ? -38.051 9.819 28.115 1.00 53.62 104 HIS A CA 1
ATOM 832 C C . HIS A 1 104 ? -38.622 11.246 28.112 1.00 53.62 104 HIS A C 1
ATOM 834 O O . HIS A 1 104 ? -38.026 12.161 28.671 1.00 53.62 104 HIS A O 1
ATOM 840 N N . GLY A 1 105 ? -39.744 11.447 27.421 1.00 55.50 105 GLY A N 1
ATOM 841 C CA . GLY A 1 105 ? -40.470 1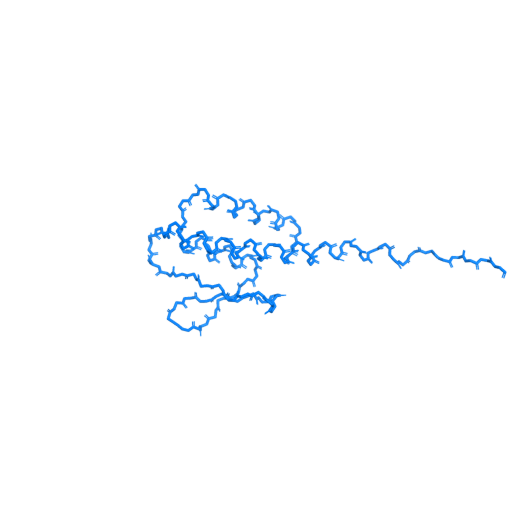2.715 27.371 1.00 55.50 105 GLY A CA 1
ATOM 842 C C . GLY A 1 105 ? -41.841 12.566 28.012 1.00 55.50 105 GLY A C 1
ATOM 843 O O . GLY A 1 105 ? -42.791 12.145 27.362 1.00 55.50 105 GLY A O 1
ATOM 844 N N . THR A 1 106 ? -41.922 12.892 29.298 1.00 64.44 106 THR A N 1
ATOM 845 C CA . THR A 1 106 ? -43.167 13.142 30.028 1.00 64.44 106 THR A CA 1
ATOM 846 C C . THR A 1 106 ? -43.873 14.381 29.477 1.00 64.44 106 THR A C 1
ATOM 848 O O . THR A 1 106 ? -43.236 15.427 29.336 1.00 64.44 106 THR A O 1
ATOM 851 N N . GLY A 1 107 ? -45.181 14.275 29.245 1.00 60.44 107 GLY A N 1
ATOM 852 C CA . GLY A 1 107 ? -46.101 15.385 28.995 1.00 60.44 107 GLY A CA 1
ATOM 853 C C . GLY A 1 107 ? -47.525 14.957 29.295 1.00 60.44 107 GLY A C 1
ATOM 854 O O . GLY A 1 107 ? -47.956 13.967 28.666 1.00 60.44 107 GLY A O 1
#

Sequence (107 aa):
MNRKKLDRLKRDIAHARRSAQKAADLEQLARRLGRRMVKRGKEPMWESAEFDELYVLAIPRHGNRDLAPGTKKSILDQLEDDVLAWEERLGDDEGKEDASGEGHGTG

Secondary structure (DSSP, 8-state):
--HHHHHHHHHHHHHHHTS--BHHHHHHHHHHTTEEEE--SSS-EEEESS-TTSPPEE----TTSBPPHHHHHHHHHHHHHHHHHHHHHHHHHHTSSSSSS------